Protein AF-A0A963WPD0-F1 (afdb_monomer_lite)

Structure (mmCIF, N/CA/C/O backbone):
data_AF-A0A963WPD0-F1
#
_entry.id   AF-A0A963WPD0-F1
#
loop_
_atom_site.group_PDB
_atom_site.id
_atom_site.type_symbol
_atom_site.label_atom_id
_atom_site.label_alt_id
_atom_site.label_comp_id
_atom_site.label_asym_id
_atom_site.label_entity_id
_atom_site.label_seq_id
_atom_site.pdbx_PDB_ins_code
_atom_site.Cartn_x
_atom_site.Cartn_y
_atom_site.Cartn_z
_atom_site.occupancy
_atom_site.B_iso_or_equiv
_atom_site.auth_seq_id
_atom_site.auth_comp_id
_atom_site.auth_asym_id
_atom_site.auth_atom_id
_atom_site.pdbx_PDB_model_num
ATOM 1 N N . MET A 1 1 ? -19.825 -16.070 38.377 1.00 78.44 1 MET A N 1
ATOM 2 C CA . MET A 1 1 ? -18.698 -15.106 38.385 1.00 78.44 1 MET A CA 1
ATOM 3 C C . MET A 1 1 ? -18.939 -13.947 37.410 1.00 78.44 1 MET A C 1
ATOM 5 O O . MET A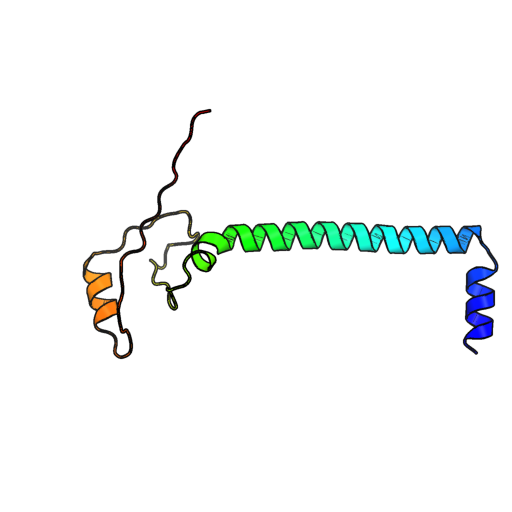 1 1 ? -19.079 -12.832 37.889 1.00 78.44 1 MET A O 1
ATOM 9 N N . ILE A 1 2 ? -19.115 -14.182 36.096 1.00 90.69 2 ILE A N 1
ATOM 10 C CA . ILE A 1 2 ? -19.339 -13.111 35.088 1.00 90.69 2 ILE A CA 1
ATOM 11 C C . ILE A 1 2 ? -20.548 -12.201 35.398 1.00 90.69 2 ILE A C 1
ATOM 13 O O . ILE A 1 2 ? -20.485 -10.990 35.228 1.00 90.69 2 ILE A O 1
ATOM 17 N N . TRP A 1 3 ? -21.635 -12.779 35.920 1.00 91.94 3 TRP A N 1
ATOM 18 C CA . TRP A 1 3 ? -22.871 -12.052 36.231 1.00 91.94 3 TRP A CA 1
ATOM 19 C C . TRP A 1 3 ? -22.679 -10.975 37.307 1.00 91.94 3 TRP A C 1
ATOM 21 O O . TRP A 1 3 ? -23.224 -9.880 37.202 1.00 91.94 3 TRP A O 1
ATOM 31 N N . ILE A 1 4 ? -21.852 -11.266 38.318 1.00 92.56 4 ILE A N 1
ATOM 32 C CA . ILE A 1 4 ? -21.532 -10.315 39.390 1.00 92.56 4 ILE A CA 1
ATOM 33 C C . ILE A 1 4 ? -20.701 -9.160 38.818 1.00 92.56 4 ILE A C 1
ATOM 35 O O . ILE A 1 4 ? -20.985 -8.004 39.116 1.00 92.56 4 ILE A O 1
ATOM 39 N N . ALA A 1 5 ? -19.736 -9.462 37.941 1.00 89.94 5 ALA A N 1
ATOM 40 C CA . ALA A 1 5 ? -18.908 -8.455 37.280 1.00 89.94 5 ALA A CA 1
ATOM 41 C C . ALA A 1 5 ? -19.733 -7.515 36.387 1.00 89.94 5 ALA A C 1
ATOM 43 O O . ALA A 1 5 ? -19.563 -6.302 36.466 1.00 89.94 5 ALA A O 1
ATOM 44 N N . ILE A 1 6 ? -20.679 -8.047 35.602 1.00 90.44 6 ILE A N 1
ATOM 45 C CA . ILE A 1 6 ? -21.586 -7.226 34.783 1.00 90.44 6 ILE A CA 1
ATOM 46 C C . ILE A 1 6 ? -22.425 -6.310 35.679 1.00 90.44 6 ILE A C 1
ATOM 48 O O . ILE A 1 6 ? -22.521 -5.117 35.413 1.00 90.44 6 ILE A O 1
ATOM 52 N N . ARG A 1 7 ? -22.972 -6.835 36.784 1.00 90.56 7 ARG A N 1
ATOM 53 C CA . ARG A 1 7 ? -23.786 -6.047 37.721 1.00 90.56 7 ARG A CA 1
ATOM 54 C C . ARG A 1 7 ? -22.982 -4.948 38.428 1.00 90.56 7 ARG A C 1
ATOM 56 O O . ARG A 1 7 ? -23.531 -3.880 38.681 1.00 90.56 7 ARG A O 1
ATOM 63 N N . MET A 1 8 ? -21.701 -5.190 38.719 1.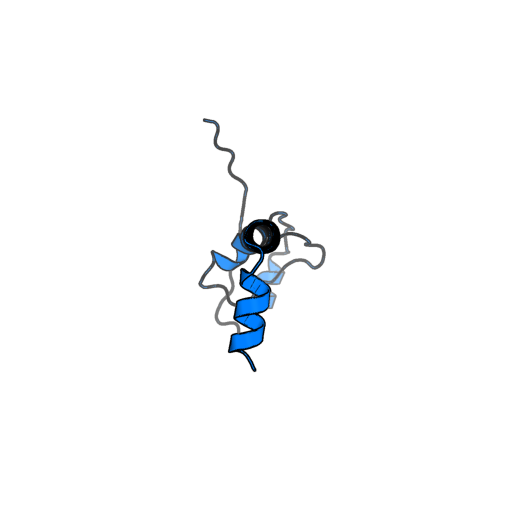00 90.44 8 MET A N 1
ATOM 64 C CA . MET A 1 8 ? -20.779 -4.168 39.231 1.00 90.44 8 MET A CA 1
ATOM 65 C C . MET A 1 8 ? -20.456 -3.111 38.169 1.00 90.44 8 MET A C 1
ATOM 67 O O . MET A 1 8 ? -20.486 -1.921 38.469 1.00 90.44 8 MET A O 1
ATOM 71 N N . LEU A 1 9 ? -20.201 -3.532 36.928 1.00 89.25 9 LEU A N 1
ATOM 72 C CA . LEU A 1 9 ? -19.860 -2.647 35.814 1.00 89.25 9 LEU A CA 1
ATOM 73 C C . LEU A 1 9 ? -21.019 -1.712 35.433 1.00 89.25 9 LEU A C 1
ATOM 75 O O . LEU A 1 9 ? -20.796 -0.529 35.197 1.00 89.25 9 LEU A O 1
ATOM 79 N N . THR A 1 10 ? -22.257 -2.217 35.401 1.00 91.06 10 THR A N 1
ATOM 80 C CA . THR A 1 10 ? -23.452 -1.435 35.030 1.00 91.06 10 THR A CA 1
ATOM 81 C C . THR A 1 10 ? -24.152 -0.771 36.220 1.00 91.06 10 THR A C 1
ATOM 83 O O . THR A 1 10 ? -25.206 -0.158 36.043 1.00 91.06 10 THR A O 1
ATOM 86 N N . GLY A 1 11 ? -23.629 -0.930 37.441 1.00 89.31 11 GLY A N 1
ATOM 87 C CA . GLY A 1 11 ? -24.253 -0.415 38.664 1.00 89.31 11 GLY A CA 1
ATOM 88 C C . GLY A 1 11 ? -24.279 1.115 38.735 1.00 89.31 11 GLY A C 1
ATOM 89 O O . GLY A 1 11 ? -25.262 1.693 39.192 1.00 89.31 11 GLY A O 1
ATOM 90 N N . ASP A 1 12 ? -23.235 1.772 38.223 1.00 92.88 12 ASP A N 1
ATOM 91 C CA . ASP A 1 12 ? -23.135 3.230 38.107 1.00 92.88 12 ASP A CA 1
ATOM 92 C C . ASP A 1 12 ? -23.250 3.633 36.631 1.00 92.88 12 ASP A C 1
ATOM 94 O O . ASP A 1 12 ? -22.303 3.509 35.851 1.00 92.88 12 ASP A O 1
ATOM 98 N N . ARG A 1 13 ? -24.441 4.101 36.238 1.00 87.69 13 ARG A N 1
ATOM 99 C CA . ARG A 1 13 ? -24.760 4.425 34.838 1.00 87.69 13 ARG A CA 1
ATOM 100 C C . ARG A 1 13 ? -23.879 5.543 34.285 1.00 87.69 13 ARG A C 1
ATOM 102 O O . ARG A 1 13 ? -23.486 5.477 33.125 1.00 87.69 13 ARG A O 1
ATOM 109 N N . THR A 1 14 ? -23.547 6.542 35.100 1.00 93.38 14 THR A N 1
ATOM 110 C CA . THR A 1 14 ? -22.721 7.677 34.671 1.00 93.38 14 THR A CA 1
ATOM 111 C C . THR A 1 14 ? -21.302 7.214 34.366 1.00 93.38 14 THR A C 1
ATOM 113 O O . THR A 1 14 ? -20.774 7.514 33.295 1.00 93.38 14 THR A O 1
ATOM 116 N N . LYS A 1 15 ? -20.700 6.417 35.260 1.00 92.94 15 LYS A N 1
ATOM 117 C CA . LYS A 1 15 ? -19.362 5.851 35.027 1.00 92.94 15 LYS A CA 1
ATOM 118 C C . LYS A 1 15 ? -19.344 4.875 33.858 1.00 92.94 15 LYS A C 1
ATOM 120 O O . LYS A 1 15 ? -18.413 4.914 33.060 1.00 92.94 15 LYS A O 1
ATOM 125 N N . PHE A 1 16 ? -20.372 4.035 33.735 1.00 94.56 16 PHE A N 1
ATOM 126 C CA . PHE A 1 16 ? -20.480 3.073 32.643 1.00 94.56 16 PHE A CA 1
ATOM 127 C C . PHE A 1 16 ? -20.507 3.761 31.274 1.00 94.56 16 PHE A C 1
ATOM 129 O O . PHE A 1 16 ? -19.690 3.437 30.414 1.00 94.56 16 PHE A O 1
ATOM 136 N N . TYR A 1 17 ? -21.393 4.744 31.079 1.00 95.56 17 TYR A N 1
ATOM 137 C CA . TYR A 1 17 ? -21.474 5.466 29.807 1.00 95.56 17 TYR A CA 1
ATOM 138 C C . TYR A 1 17 ? -20.237 6.327 29.542 1.00 95.56 17 TYR A C 1
ATOM 140 O O . TYR A 1 17 ? -19.786 6.381 28.401 1.00 95.56 17 TYR A O 1
ATOM 148 N N . GLY A 1 18 ? -19.648 6.939 30.576 1.00 95.88 18 GLY A N 1
ATOM 149 C C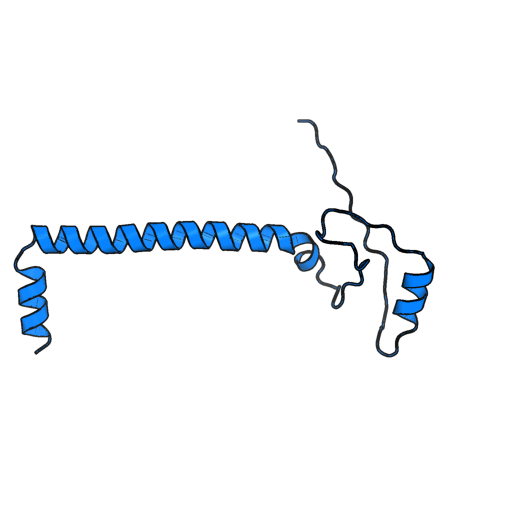A . GLY A 1 18 ? -18.388 7.674 30.443 1.00 95.88 18 GLY A CA 1
ATOM 150 C C . GLY A 1 18 ? -17.236 6.783 29.969 1.00 95.88 18 GLY A C 1
ATOM 151 O O . GLY A 1 18 ? -16.520 7.147 29.039 1.00 95.88 18 GLY A O 1
ATOM 152 N N . LEU A 1 19 ? -17.097 5.586 30.552 1.00 95.94 19 LEU A N 1
ATOM 153 C CA . LEU A 1 19 ? -16.086 4.607 30.150 1.00 95.94 19 LEU A CA 1
ATOM 154 C C . LEU A 1 19 ? -16.334 4.094 28.729 1.00 95.94 19 LEU A C 1
ATOM 156 O O . LEU A 1 19 ? -15.412 4.069 27.918 1.00 95.94 19 LEU A O 1
ATOM 160 N N . LEU A 1 20 ? -17.573 3.703 28.422 1.00 95.81 20 LEU A N 1
ATOM 161 C CA . LEU A 1 20 ? -17.937 3.186 27.107 1.00 95.81 20 LEU A CA 1
ATOM 162 C C . LEU A 1 20 ? -17.670 4.224 26.014 1.00 95.81 20 LEU A C 1
ATOM 164 O O . LEU A 1 20 ? -17.054 3.897 25.003 1.00 95.81 20 LEU A O 1
ATOM 168 N N . PHE A 1 21 ? -18.089 5.472 26.234 1.00 97.62 21 PHE A N 1
ATOM 169 C CA . PHE A 1 21 ? -17.854 6.561 25.294 1.00 97.62 21 PHE A CA 1
ATOM 170 C C . PHE A 1 21 ? -16.363 6.871 25.153 1.00 97.62 21 PHE A C 1
ATOM 172 O O . PHE A 1 21 ? -15.885 7.011 24.034 1.00 97.62 21 PHE A O 1
ATOM 179 N N . GLY A 1 22 ? -15.617 6.918 26.261 1.00 97.75 22 GLY A N 1
ATOM 180 C CA . GLY A 1 22 ? -14.173 7.152 26.238 1.00 97.75 22 GLY A CA 1
ATOM 181 C C . GLY A 1 22 ? -13.430 6.098 25.421 1.00 97.75 22 GLY A C 1
ATOM 182 O O . GLY A 1 22 ? -12.681 6.446 24.513 1.00 97.75 22 GLY A O 1
ATOM 183 N N . ILE A 1 23 ? -13.696 4.813 25.679 1.00 97.75 23 ILE A N 1
ATOM 184 C CA . ILE A 1 23 ? -13.079 3.708 24.935 1.00 97.75 23 ILE A CA 1
ATOM 185 C C . ILE A 1 23 ? -13.495 3.759 23.462 1.00 97.75 23 ILE A C 1
ATOM 187 O O . ILE A 1 23 ? -12.629 3.735 22.592 1.00 97.75 23 ILE A O 1
ATOM 191 N N . ALA A 1 24 ? -14.793 3.884 23.168 1.00 98.31 24 ALA A N 1
ATOM 192 C CA . ALA A 1 24 ? -15.285 3.930 21.792 1.00 98.31 24 ALA A CA 1
ATOM 193 C C . ALA A 1 24 ? -14.688 5.107 21.006 1.00 98.31 24 ALA A C 1
ATOM 195 O O . ALA A 1 24 ? -14.266 4.936 19.863 1.00 98.31 24 ALA A O 1
ATOM 196 N N . PHE A 1 25 ? -14.601 6.285 21.626 1.00 98.19 25 PHE A N 1
ATOM 197 C CA . PHE A 1 25 ? -14.021 7.473 21.012 1.00 98.19 25 PHE A CA 1
ATOM 198 C C . PHE A 1 25 ? -12.515 7.316 20.782 1.00 98.19 25 PHE A C 1
ATOM 200 O O . PHE A 1 25 ? -12.039 7.592 19.683 1.00 98.19 25 PHE A O 1
ATOM 207 N N . SER A 1 26 ? -11.762 6.797 21.758 1.00 98.38 26 SER A N 1
ATOM 208 C CA . SER A 1 26 ? -10.339 6.489 21.573 1.00 98.38 26 SER A CA 1
ATOM 209 C C . SER A 1 26 ? -10.115 5.476 20.449 1.00 98.38 26 SER A C 1
ATOM 211 O O . SER A 1 26 ? -9.265 5.701 19.589 1.00 98.38 26 SER A O 1
ATOM 213 N N . THR A 1 27 ? -10.894 4.392 20.401 1.00 98.31 27 THR A N 1
ATOM 214 C CA . THR A 1 27 ? -10.808 3.394 19.326 1.00 98.31 27 THR A CA 1
ATOM 215 C C . THR A 1 27 ? -11.150 3.998 17.965 1.00 98.31 27 THR A C 1
ATOM 217 O O . THR A 1 27 ? -10.460 3.711 16.985 1.00 98.31 27 THR A O 1
ATOM 220 N N . LEU A 1 28 ? -12.160 4.870 17.890 1.00 98.06 28 LEU A N 1
ATOM 221 C CA . LEU A 1 28 ? -12.518 5.590 16.669 1.00 98.06 28 LEU A CA 1
ATOM 222 C C . LEU A 1 28 ? -11.363 6.472 16.185 1.00 98.06 28 LEU A C 1
ATOM 224 O O . LEU A 1 28 ? -10.997 6.380 15.015 1.00 98.06 28 LEU A O 1
ATOM 228 N N . LEU A 1 29 ? -10.753 7.270 17.065 1.00 98.31 29 LEU A N 1
ATOM 229 C CA . LEU A 1 29 ? -9.626 8.136 16.701 1.00 98.31 29 LEU A CA 1
ATOM 230 C C . LEU A 1 29 ? -8.413 7.330 16.218 1.00 98.31 29 LEU A C 1
ATOM 232 O O . LEU A 1 29 ? -7.810 7.674 15.202 1.00 98.31 29 LEU A O 1
ATOM 236 N N . ILE A 1 30 ? -8.086 6.225 16.898 1.00 98.31 30 ILE A N 1
ATOM 237 C CA . ILE A 1 30 ? -7.004 5.319 16.481 1.00 98.31 30 ILE A CA 1
ATOM 238 C C . ILE A 1 30 ? -7.303 4.738 15.093 1.00 98.31 30 ILE A C 1
ATOM 240 O O . ILE A 1 30 ? -6.440 4.743 14.216 1.00 98.31 30 ILE A O 1
ATOM 244 N N . THR A 1 31 ? -8.537 4.283 14.867 1.00 98.31 31 THR A N 1
ATOM 245 C CA . THR A 1 31 ? -8.957 3.696 13.585 1.00 98.31 31 THR A CA 1
ATOM 246 C C . THR A 1 31 ? -8.913 4.723 12.456 1.00 98.31 31 THR A C 1
ATOM 248 O O . THR A 1 31 ? -8.431 4.415 11.365 1.00 98.31 31 THR A O 1
ATOM 251 N N . GLN A 1 32 ? -9.361 5.957 12.708 1.00 98.19 32 GLN A N 1
ATOM 252 C CA . GLN A 1 32 ? -9.277 7.048 11.736 1.00 98.19 32 GLN A CA 1
ATOM 253 C C . GLN A 1 32 ? -7.825 7.336 11.348 1.00 98.19 32 GLN A C 1
ATOM 255 O O . GLN A 1 32 ? -7.508 7.370 10.159 1.00 98.19 32 GLN A O 1
ATOM 260 N N . GLN A 1 33 ? -6.931 7.477 12.330 1.00 98.12 33 GLN A N 1
ATOM 261 C CA . GLN A 1 33 ? -5.520 7.764 12.069 1.00 98.12 33 GLN A CA 1
ATOM 262 C C . GLN A 1 33 ? -4.836 6.634 11.286 1.00 98.12 33 GLN A C 1
ATOM 264 O O . GLN A 1 33 ? -4.072 6.901 10.356 1.00 98.12 33 GLN A O 1
ATOM 269 N N . LEU A 1 34 ? -5.137 5.375 11.618 1.00 98.31 34 LEU A N 1
ATOM 270 C CA . LEU A 1 3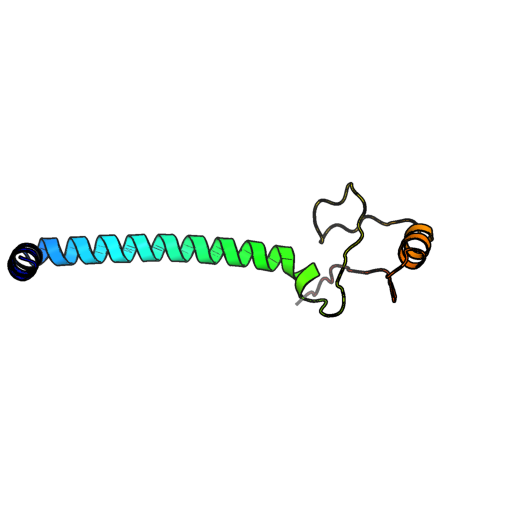4 ? -4.633 4.215 10.881 1.00 98.31 34 LEU A CA 1
ATOM 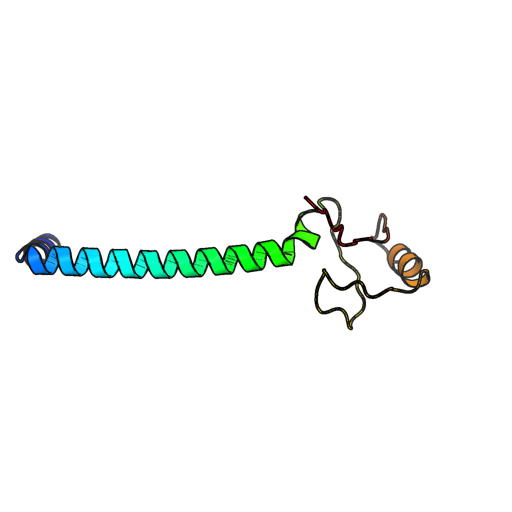271 C C . LEU A 1 34 ? -5.163 4.173 9.447 1.00 98.31 34 LEU A C 1
ATOM 273 O O . LEU A 1 34 ? -4.397 3.918 8.525 1.00 98.31 34 LEU A O 1
ATOM 277 N N . THR A 1 35 ? -6.446 4.470 9.243 1.00 98.31 35 THR A N 1
ATOM 278 C CA . THR A 1 35 ? -7.054 4.483 7.904 1.00 98.31 35 THR A CA 1
ATOM 279 C C . THR A 1 35 ? -6.388 5.525 7.006 1.00 98.31 35 THR A C 1
ATOM 281 O O . THR A 1 35 ? -6.052 5.227 5.863 1.00 98.31 35 THR A O 1
ATOM 284 N N . ILE A 1 36 ? -6.138 6.732 7.528 1.00 97.62 36 ILE A N 1
ATOM 285 C CA . ILE A 1 36 ? -5.421 7.788 6.795 1.00 97.62 36 ILE A CA 1
ATOM 286 C C . ILE A 1 36 ? -4.010 7.323 6.428 1.00 97.62 36 ILE A C 1
ATOM 288 O O . ILE A 1 36 ? -3.575 7.507 5.292 1.00 97.62 36 ILE A O 1
ATOM 292 N N . PHE A 1 37 ? -3.304 6.702 7.374 1.00 97.56 37 PHE A N 1
ATOM 293 C CA . PHE A 1 37 ? -1.960 6.185 7.145 1.00 97.56 37 PHE A CA 1
ATOM 294 C C . PHE A 1 37 ? -1.933 5.120 6.040 1.00 97.56 37 PHE A C 1
ATOM 296 O O . PHE A 1 37 ? -1.161 5.250 5.092 1.00 97.56 37 PHE A O 1
ATOM 303 N N . VAL A 1 38 ? -2.806 4.112 6.121 1.00 96.88 38 VAL A N 1
ATOM 304 C CA . VAL A 1 38 ? -2.900 3.050 5.108 1.00 96.88 38 VAL A CA 1
ATOM 305 C C . VAL A 1 38 ? -3.225 3.642 3.740 1.00 96.88 38 VAL A C 1
ATOM 307 O O . VAL A 1 38 ? -2.542 3.336 2.768 1.00 96.88 38 VAL A O 1
ATOM 310 N N . ASN A 1 39 ? -4.189 4.562 3.664 1.00 96.19 39 ASN A N 1
ATOM 311 C CA . ASN A 1 39 ? -4.559 5.176 2.393 1.00 96.19 39 ASN A CA 1
ATOM 312 C C . ASN A 1 39 ? -3.417 6.004 1.780 1.00 96.19 39 ASN A C 1
ATOM 314 O O . ASN A 1 39 ? -3.268 6.037 0.560 1.00 96.19 39 ASN A O 1
ATOM 318 N N . LEU A 1 40 ? -2.588 6.658 2.600 1.00 94.50 40 LEU A N 1
ATOM 319 C CA . LEU A 1 40 ? -1.409 7.377 2.116 1.00 94.50 40 LEU A CA 1
ATOM 320 C C . LEU A 1 40 ? -0.364 6.416 1.526 1.00 94.50 40 LEU A C 1
ATOM 322 O O . LEU A 1 40 ? 0.192 6.700 0.464 1.00 94.50 40 LEU A O 1
ATOM 326 N N . VAL A 1 41 ? -0.134 5.272 2.177 1.00 93.12 41 VAL A N 1
ATOM 327 C CA . VAL A 1 41 ? 0.768 4.222 1.677 1.00 93.12 41 VAL A CA 1
ATOM 328 C C . VAL A 1 41 ? 0.242 3.630 0.367 1.00 93.12 41 VAL A C 1
ATOM 330 O O . VAL A 1 41 ? 0.988 3.552 -0.608 1.00 93.12 41 VAL A O 1
ATOM 333 N N . GLU A 1 42 ? -1.046 3.283 0.304 1.00 92.88 42 GLU A N 1
ATOM 334 C CA . GLU A 1 42 ? -1.689 2.759 -0.910 1.00 92.88 42 GLU A CA 1
ATOM 335 C C . GLU A 1 42 ? -1.595 3.743 -2.081 1.00 92.88 42 GLU A C 1
ATOM 337 O O . GLU A 1 42 ? -1.246 3.356 -3.196 1.00 92.88 42 GLU A O 1
ATOM 342 N N . ARG A 1 43 ? -1.832 5.039 -1.834 1.00 90.00 43 ARG A N 1
ATOM 343 C CA . ARG A 1 43 ? -1.665 6.085 -2.855 1.00 90.00 43 ARG A CA 1
ATOM 344 C C . ARG A 1 43 ? -0.230 6.156 -3.369 1.00 90.00 43 ARG A C 1
ATOM 346 O O . ARG A 1 43 ? -0.040 6.259 -4.580 1.00 90.00 43 ARG A O 1
ATOM 353 N N . GLY A 1 44 ? 0.763 6.068 -2.483 1.00 88.44 44 GLY A N 1
ATOM 354 C CA . GLY A 1 44 ? 2.180 6.060 -2.866 1.00 88.44 44 GLY A CA 1
ATOM 355 C C . GLY A 1 44 ? 2.567 4.848 -3.721 1.00 88.44 44 GLY A C 1
ATOM 356 O O . GLY A 1 44 ? 3.362 4.971 -4.650 1.00 88.44 44 GLY A O 1
ATOM 357 N N . ALA A 1 45 ? 1.955 3.693 -3.460 1.00 89.00 45 ALA A N 1
ATOM 358 C CA . ALA A 1 45 ? 2.188 2.458 -4.205 1.00 89.00 45 ALA A CA 1
ATOM 359 C C . ALA A 1 45 ? 1.314 2.310 -5.469 1.00 89.00 45 ALA A C 1
ATOM 361 O O . ALA A 1 45 ? 1.488 1.362 -6.233 1.00 89.00 45 ALA A O 1
ATOM 362 N N . SER A 1 46 ? 0.389 3.241 -5.726 1.00 88.81 46 SER A N 1
ATOM 363 C CA . SER A 1 46 ? -0.568 3.157 -6.842 1.00 88.81 46 SER A CA 1
ATOM 364 C C . SER A 1 46 ? 0.083 3.024 -8.223 1.00 88.81 46 SER A C 1
ATOM 366 O O . SER A 1 46 ? -0.485 2.402 -9.113 1.00 88.81 46 SER A O 1
ATOM 368 N N . SER A 1 47 ? 1.283 3.574 -8.411 1.00 85.50 47 SER A N 1
ATOM 369 C CA . SER A 1 47 ? 2.056 3.447 -9.655 1.00 85.50 47 SER A CA 1
ATOM 370 C C . SER A 1 47 ? 2.373 1.994 -10.014 1.00 85.50 47 SER A C 1
ATOM 372 O O . SER A 1 47 ? 2.329 1.635 -11.187 1.00 85.50 47 SER A O 1
ATOM 374 N N . VAL A 1 48 ? 2.640 1.178 -8.995 1.00 88.00 48 VAL A N 1
ATOM 375 C CA . VAL A 1 48 ? 2.936 -0.250 -9.106 1.00 88.00 48 VAL A CA 1
ATOM 376 C C . VAL A 1 48 ? 1.640 -1.048 -9.214 1.00 88.00 48 VAL A C 1
ATOM 378 O O . VAL A 1 48 ? 1.496 -1.849 -10.128 1.00 88.00 48 VAL A O 1
ATOM 381 N N . TYR A 1 49 ? 0.665 -0.786 -8.336 1.00 88.00 49 TYR A N 1
ATOM 382 C CA . TYR A 1 49 ? -0.591 -1.549 -8.297 1.00 88.00 49 TYR A CA 1
ATOM 383 C C . TYR A 1 49 ? -1.486 -1.367 -9.527 1.00 88.00 49 TYR A C 1
ATOM 385 O O . TYR A 1 49 ? -2.264 -2.260 -9.847 1.00 88.00 49 TYR A O 1
ATOM 393 N N . ASN A 1 50 ? -1.408 -0.223 -10.210 1.00 88.81 50 ASN A N 1
ATOM 394 C CA . ASN A 1 50 ? -2.255 0.052 -11.373 1.00 88.81 50 ASN A CA 1
ATOM 395 C C . ASN A 1 50 ? -1.769 -0.624 -12.666 1.00 88.81 50 ASN A C 1
ATOM 397 O O . ASN A 1 50 ? -2.461 -0.530 -13.677 1.00 88.81 50 ASN A O 1
ATOM 401 N N . VAL A 1 51 ? -0.601 -1.274 -12.663 1.00 90.44 51 VAL A N 1
ATOM 402 C CA . VAL A 1 51 ? -0.108 -2.059 -13.803 1.00 90.44 51 VAL A CA 1
ATOM 403 C C . VAL A 1 51 ? -0.263 -3.535 -13.461 1.00 90.44 51 VAL A C 1
ATOM 405 O O . VAL A 1 51 ? 0.526 -4.083 -12.697 1.00 90.44 51 VAL A O 1
ATOM 408 N N . ALA A 1 52 ? -1.307 -4.167 -13.995 1.00 88.38 52 ALA A N 1
ATOM 409 C CA . ALA A 1 52 ? -1.689 -5.527 -13.616 1.00 88.38 52 ALA A CA 1
ATOM 410 C C . ALA A 1 52 ? -0.766 -6.599 -14.215 1.00 88.38 52 ALA A C 1
ATOM 412 O O . ALA A 1 52 ? -0.621 -7.677 -13.648 1.00 88.38 52 ALA A O 1
ATOM 413 N N . GLU A 1 53 ? -0.152 -6.309 -15.359 1.00 89.50 53 GLU A N 1
ATOM 414 C CA . GLU A 1 53 ? 0.657 -7.252 -16.130 1.00 89.50 53 GLU A CA 1
ATOM 415 C C . GLU A 1 53 ? 2.125 -7.296 -15.680 1.00 89.50 53 GLU A C 1
ATOM 417 O O . GLU A 1 53 ? 2.864 -8.194 -16.075 1.00 89.50 53 GLU A O 1
ATOM 422 N N . ALA A 1 54 ? 2.579 -6.315 -14.891 1.00 90.69 54 ALA A N 1
ATOM 423 C CA . ALA A 1 54 ? 3.976 -6.205 -14.485 1.00 90.69 54 ALA A CA 1
ATOM 424 C C . ALA A 1 54 ? 4.249 -6.989 -13.194 1.00 90.69 54 ALA A C 1
ATOM 426 O O . ALA A 1 54 ? 3.823 -6.595 -12.110 1.00 90.69 54 ALA A O 1
ATOM 427 N N . GLU A 1 55 ? 5.034 -8.059 -13.300 1.00 91.69 55 GLU A N 1
ATOM 428 C CA . GLU A 1 55 ? 5.442 -8.873 -12.146 1.00 91.69 55 GLU A CA 1
ATOM 429 C C . GLU A 1 55 ? 6.705 -8.342 -11.452 1.00 91.69 55 GLU A C 1
ATOM 431 O O . GLU A 1 55 ? 6.866 -8.472 -10.238 1.00 91.69 55 GLU A O 1
ATOM 436 N N . VAL A 1 56 ? 7.614 -7.729 -12.217 1.00 92.31 56 VAL A N 1
ATOM 437 C CA . VAL A 1 56 ? 8.918 -7.264 -11.731 1.00 92.31 56 VAL A CA 1
ATOM 438 C C . VAL A 1 56 ? 9.192 -5.845 -12.214 1.00 92.31 56 VAL A C 1
ATOM 440 O O . VAL A 1 56 ? 9.041 -5.528 -13.393 1.00 92.31 56 VAL A O 1
ATOM 443 N N . TRP A 1 57 ? 9.666 -5.003 -11.295 1.00 91.69 57 TRP A N 1
ATOM 444 C CA . TRP A 1 57 ? 10.057 -3.623 -11.567 1.00 91.69 57 TRP A CA 1
ATOM 445 C C . TRP A 1 57 ? 11.571 -3.472 -11.515 1.00 91.69 57 TRP A C 1
ATOM 447 O O . TRP A 1 57 ? 12.207 -3.794 -10.512 1.00 91.69 57 TRP A O 1
ATOM 457 N N . VAL A 1 58 ? 12.147 -2.938 -12.590 1.00 92.00 58 VAL A N 1
ATOM 458 C CA . VAL A 1 58 ? 13.572 -2.606 -12.672 1.00 92.00 58 VAL A CA 1
ATOM 459 C C . VAL A 1 58 ? 13.708 -1.090 -12.671 1.00 92.00 58 VAL A C 1
ATOM 461 O O . VAL A 1 58 ? 13.068 -0.405 -13.466 1.00 92.00 58 VAL A O 1
ATOM 464 N N . MET A 1 59 ? 14.528 -0.562 -11.766 1.00 91.25 59 MET A N 1
ATOM 465 C CA . MET A 1 59 ? 14.734 0.874 -11.587 1.00 91.25 59 MET A CA 1
ATOM 466 C C . MET A 1 59 ? 16.194 1.194 -11.279 1.00 91.25 59 MET A C 1
ATOM 468 O O . MET A 1 59 ? 16.950 0.333 -10.828 1.00 91.25 59 MET A O 1
ATOM 472 N N . ASP A 1 60 ? 16.576 2.448 -11.513 1.00 91.00 60 ASP A N 1
ATOM 473 C CA . ASP A 1 60 ? 17.884 2.959 -11.115 1.00 91.00 60 ASP A CA 1
ATOM 474 C C . ASP A 1 60 ? 18.029 2.922 -9.577 1.00 91.00 60 ASP A C 1
ATOM 476 O O . ASP A 1 60 ? 17.085 3.305 -8.879 1.00 91.00 60 ASP A O 1
ATOM 480 N N . PRO A 1 61 ? 19.180 2.499 -9.020 1.00 89.81 61 PRO A N 1
ATOM 481 C CA . PRO A 1 61 ? 19.388 2.407 -7.571 1.00 89.81 61 PRO A CA 1
ATOM 482 C C . PRO A 1 61 ? 19.289 3.751 -6.831 1.00 89.81 61 PRO A C 1
ATOM 484 O O . PRO A 1 61 ? 19.119 3.768 -5.613 1.00 89.81 61 PRO A O 1
ATOM 487 N N . VAL A 1 62 ? 19.409 4.881 -7.532 1.00 90.31 62 VAL A N 1
ATOM 488 C CA . VAL A 1 62 ? 19.230 6.222 -6.958 1.00 90.31 62 VAL A CA 1
ATOM 489 C C . VAL A 1 62 ? 17.746 6.596 -6.855 1.00 90.31 62 VAL A C 1
ATOM 491 O O . VAL A 1 62 ? 17.398 7.513 -6.107 1.00 90.31 62 VAL A O 1
ATOM 494 N N . SER A 1 63 ? 16.858 5.881 -7.552 1.00 87.19 63 SER A N 1
ATOM 495 C CA . SER A 1 63 ? 15.418 6.114 -7.489 1.00 87.19 63 SER A CA 1
ATOM 496 C C . SER A 1 63 ? 14.883 5.877 -6.077 1.00 87.19 63 SER A C 1
ATOM 498 O O . SER A 1 63 ? 15.044 4.805 -5.498 1.00 87.19 63 SER A O 1
ATOM 500 N N . ARG A 1 64 ? 14.234 6.899 -5.509 1.00 85.69 64 ARG A N 1
ATOM 501 C CA . ARG A 1 64 ? 13.632 6.842 -4.161 1.00 85.69 64 ARG A CA 1
ATOM 502 C C . ARG A 1 64 ? 12.109 6.843 -4.171 1.00 85.69 64 ARG A C 1
ATOM 504 O O . ARG A 1 64 ? 11.498 6.464 -3.177 1.00 85.69 64 ARG A O 1
ATOM 511 N N . THR A 1 65 ? 11.508 7.279 -5.274 1.00 82.31 65 THR A N 1
ATOM 512 C CA . THR A 1 65 ? 10.062 7.463 -5.407 1.00 82.31 65 THR A CA 1
ATOM 513 C C . THR A 1 65 ? 9.655 7.166 -6.842 1.00 82.31 65 THR A C 1
ATOM 515 O O . THR A 1 65 ? 10.318 7.613 -7.773 1.00 82.31 65 THR A O 1
ATOM 518 N N . ALA A 1 66 ? 8.524 6.484 -7.026 1.00 78.56 66 ALA A N 1
ATOM 519 C CA . ALA A 1 66 ? 7.985 6.138 -8.345 1.00 78.56 66 ALA A CA 1
ATOM 520 C C . ALA A 1 66 ? 7.498 7.343 -9.180 1.00 78.56 66 ALA A C 1
ATOM 522 O O . ALA A 1 66 ? 7.200 7.203 -10.364 1.00 78.56 66 ALA A O 1
ATOM 523 N N . ASP A 1 67 ? 7.394 8.524 -8.570 1.00 79.44 67 ASP A N 1
ATOM 524 C CA . ASP A 1 67 ? 7.008 9.772 -9.238 1.00 79.44 67 ASP A CA 1
ATOM 525 C C . ASP A 1 67 ? 8.203 10.511 -9.858 1.00 79.44 67 ASP A C 1
ATOM 527 O O . ASP A 1 67 ? 8.014 11.387 -10.702 1.00 79.44 67 ASP A O 1
ATOM 531 N N . VAL A 1 68 ? 9.436 10.172 -9.459 1.00 82.06 68 VAL A N 1
ATOM 532 C CA . VAL A 1 68 ? 10.652 10.776 -10.011 1.00 82.06 68 VAL A CA 1
ATOM 533 C C . VAL A 1 68 ? 11.251 9.820 -11.032 1.00 82.06 68 VAL A C 1
ATOM 535 O O . VAL A 1 68 ? 11.765 8.758 -10.691 1.00 82.06 68 VAL A O 1
ATOM 538 N N . SER A 1 69 ? 11.196 10.211 -12.303 1.00 78.56 69 SER A N 1
ATOM 539 C CA . SER A 1 69 ? 11.727 9.399 -13.395 1.00 78.56 69 SER A CA 1
ATOM 540 C C . SER A 1 69 ? 13.232 9.611 -13.552 1.00 78.56 69 SER A C 1
ATOM 542 O O . SER A 1 69 ? 13.673 10.620 -14.104 1.00 78.56 69 SER A O 1
ATOM 544 N N . TYR A 1 70 ? 14.019 8.625 -13.125 1.00 85.19 70 TYR A N 1
ATOM 545 C CA . TYR A 1 70 ? 15.430 8.516 -13.489 1.00 85.19 70 TYR A CA 1
ATOM 546 C C . TYR A 1 70 ? 15.554 7.723 -14.787 1.00 85.19 70 TYR A C 1
ATOM 548 O O . TYR A 1 70 ? 15.113 6.579 -14.880 1.00 85.19 70 TYR A O 1
ATOM 556 N N . SER A 1 71 ? 16.123 8.355 -15.812 1.00 84.50 71 SER A N 1
ATOM 557 C CA . SER A 1 71 ? 16.285 7.717 -17.118 1.00 84.50 71 SER A CA 1
ATOM 558 C C . SER A 1 71 ? 17.347 6.625 -17.040 1.00 84.50 71 SER A C 1
ATOM 560 O O . SER A 1 71 ? 18.477 6.896 -16.640 1.00 84.50 71 SER A O 1
ATOM 562 N N . MET A 1 72 ? 16.996 5.412 -17.461 1.00 89.25 72 MET A N 1
ATOM 563 C CA . MET A 1 72 ? 17.945 4.310 -17.611 1.00 89.25 72 MET A CA 1
ATOM 564 C C . MET A 1 72 ? 18.457 4.227 -19.059 1.00 89.25 72 MET A C 1
ATOM 566 O O . MET A 1 72 ? 17.726 4.585 -19.987 1.00 89.25 72 MET A O 1
ATOM 570 N N . PRO A 1 73 ? 19.689 3.736 -19.287 1.00 90.06 73 PRO A N 1
ATOM 571 C CA . PRO A 1 73 ? 20.193 3.473 -20.632 1.00 90.06 73 PRO A CA 1
ATOM 572 C C . PRO A 1 73 ? 19.311 2.464 -21.376 1.00 90.06 73 PRO A C 1
ATOM 574 O O . PRO A 1 73 ? 18.841 1.496 -20.781 1.00 90.06 73 PRO A O 1
ATOM 577 N N . SER A 1 74 ? 19.151 2.623 -22.692 1.00 87.19 74 SER A N 1
ATOM 578 C CA . SER A 1 74 ? 18.378 1.681 -23.520 1.00 87.19 74 SER A CA 1
ATOM 579 C C . SER A 1 74 ? 18.919 0.248 -23.458 1.00 87.19 74 SER A C 1
ATOM 581 O O . SER A 1 74 ? 18.142 -0.702 -23.463 1.00 87.19 74 SER A O 1
ATOM 583 N N . THR A 1 75 ? 20.234 0.086 -23.289 1.00 93.44 75 THR A N 1
ATOM 584 C CA . THR A 1 75 ? 20.896 -1.217 -23.117 1.00 93.44 75 THR A CA 1
ATOM 585 C C . THR A 1 75 ? 20.450 -1.968 -21.859 1.00 93.44 75 THR A C 1
ATOM 587 O O . THR A 1 75 ? 20.575 -3.191 -21.800 1.00 93.44 75 THR A O 1
ATOM 590 N N . ALA A 1 76 ? 19.911 -1.273 -20.850 1.00 93.44 76 ALA A N 1
ATOM 591 C CA . ALA A 1 76 ? 19.371 -1.915 -19.656 1.00 93.44 76 ALA A CA 1
ATOM 592 C C . ALA A 1 76 ? 18.141 -2.772 -19.988 1.00 93.44 76 ALA A C 1
ATOM 594 O O . ALA A 1 76 ? 17.983 -3.848 -19.416 1.00 93.44 76 ALA A O 1
ATOM 595 N N . LEU A 1 77 ? 17.310 -2.343 -20.945 1.00 93.88 77 LEU A N 1
ATOM 596 C CA . LEU A 1 77 ? 16.142 -3.109 -21.381 1.00 93.88 77 LEU A CA 1
ATOM 597 C C . LEU A 1 77 ? 16.560 -4.424 -22.044 1.00 93.88 77 LEU A C 1
ATOM 599 O O . LEU A 1 77 ? 16.017 -5.477 -21.717 1.00 93.88 77 LEU A O 1
ATOM 603 N N . ASP A 1 78 ? 17.554 -4.369 -22.929 1.00 95.06 78 ASP A N 1
ATOM 604 C CA . ASP A 1 78 ? 18.077 -5.560 -23.603 1.00 95.06 78 ASP A CA 1
ATOM 605 C C . ASP A 1 78 ? 18.710 -6.530 -22.600 1.00 95.06 78 ASP A C 1
ATOM 607 O O . ASP A 1 78 ? 18.508 -7.740 -22.688 1.00 95.06 78 ASP A O 1
ATOM 611 N N . LYS A 1 79 ? 19.397 -6.002 -21.579 1.00 95.12 79 LYS A N 1
ATOM 612 C CA . LYS A 1 79 ? 19.936 -6.812 -20.483 1.00 95.12 79 LYS A CA 1
ATOM 613 C C . LYS A 1 79 ? 18.833 -7.527 -19.702 1.00 95.12 79 LYS A C 1
ATOM 615 O O . LYS A 1 79 ? 18.983 -8.710 -19.423 1.00 95.12 79 LYS A O 1
ATOM 620 N N . VAL A 1 80 ? 17.736 -6.846 -19.370 1.00 95.69 80 VAL A N 1
ATOM 621 C CA . VAL A 1 80 ? 16.599 -7.470 -18.667 1.00 95.69 80 VAL A CA 1
ATOM 622 C C . VAL A 1 80 ? 15.964 -8.562 -19.530 1.00 95.69 80 VAL A C 1
ATOM 624 O O . VAL A 1 80 ? 15.730 -9.658 -19.037 1.00 95.69 80 VAL A O 1
ATOM 627 N N . ARG A 1 81 ? 15.766 -8.307 -20.829 1.00 95.38 81 ARG A N 1
ATOM 628 C CA . ARG A 1 81 ? 15.229 -9.296 -21.783 1.00 95.38 81 ARG A CA 1
ATOM 629 C C . ARG A 1 81 ? 16.138 -10.508 -21.994 1.00 95.38 81 ARG A C 1
ATOM 631 O O . ARG A 1 81 ? 15.654 -11.553 -22.401 1.00 95.38 81 ARG A O 1
ATOM 638 N N . SER A 1 82 ? 17.441 -10.367 -21.750 1.00 96.00 82 SER A N 1
ATOM 639 C CA . SER A 1 82 ? 18.407 -11.467 -21.859 1.00 96.00 82 SER A CA 1
ATOM 640 C C . SER A 1 82 ? 18.429 -12.411 -20.651 1.00 96.00 82 SER A C 1
ATOM 642 O O . SER A 1 82 ? 19.144 -13.408 -20.687 1.00 96.00 82 SER A O 1
ATOM 644 N N . VAL A 1 83 ? 17.703 -12.096 -19.571 1.00 96.81 83 VAL A N 1
ATOM 645 C CA . VAL A 1 83 ? 17.655 -12.939 -18.369 1.00 96.81 83 VAL A CA 1
ATOM 646 C C . VAL A 1 83 ? 16.723 -14.122 -18.616 1.00 96.81 83 VAL A C 1
ATOM 648 O O . VAL A 1 83 ? 15.553 -13.937 -18.947 1.00 96.81 83 VAL A O 1
ATOM 651 N N . ASP A 1 84 ? 17.230 -15.337 -18.402 1.00 96.12 84 ASP A N 1
ATOM 652 C CA . ASP A 1 84 ? 16.431 -16.558 -18.505 1.00 96.12 84 ASP A CA 1
ATOM 653 C C . ASP A 1 84 ? 15.195 -16.484 -17.593 1.00 96.12 84 ASP A C 1
ATOM 655 O O . ASP A 1 84 ? 15.295 -16.184 -16.402 1.00 96.12 84 ASP A O 1
ATOM 659 N N . GLY A 1 85 ? 14.020 -16.769 -18.158 1.00 93.88 85 GLY A N 1
ATOM 660 C CA . GLY A 1 85 ? 12.734 -16.690 -17.458 1.00 93.88 85 GLY A CA 1
ATOM 661 C C . GLY A 1 85 ? 11.982 -15.367 -17.633 1.00 93.88 85 GLY A C 1
ATOM 662 O O . GLY A 1 85 ? 10.813 -15.299 -17.267 1.00 93.88 85 GLY A O 1
ATOM 663 N N . VAL A 1 86 ? 12.591 -14.338 -18.233 1.00 95.56 86 VAL A N 1
ATOM 664 C CA . VAL A 1 86 ? 11.873 -13.120 -18.636 1.00 95.56 86 VAL A CA 1
ATOM 665 C C . VAL A 1 86 ? 11.200 -13.359 -19.986 1.00 95.56 86 VAL A C 1
ATOM 667 O O . VAL A 1 86 ? 11.866 -13.404 -21.016 1.00 95.56 86 VAL A O 1
ATOM 670 N N . GLU A 1 87 ? 9.873 -13.499 -19.996 1.00 94.75 87 GLU A N 1
ATOM 671 C CA . GLU A 1 87 ? 9.111 -13.663 -21.244 1.00 94.75 87 GLU A CA 1
ATOM 672 C C . GLU A 1 87 ? 9.155 -12.388 -22.098 1.00 94.75 87 GLU A C 1
ATOM 674 O O . GLU A 1 87 ? 9.380 -12.431 -23.309 1.00 94.75 87 GLU A O 1
ATOM 679 N N . TRP A 1 88 ? 8.969 -11.231 -21.463 1.00 94.38 88 TRP A N 1
ATOM 680 C CA . TRP A 1 88 ? 9.022 -9.931 -22.116 1.00 94.38 88 TRP A CA 1
ATOM 681 C C . TRP A 1 88 ? 9.362 -8.824 -21.115 1.00 94.38 88 TRP A C 1
ATOM 683 O O . TRP A 1 88 ? 9.202 -8.964 -19.906 1.00 94.38 88 TRP A O 1
ATOM 693 N N . ALA A 1 89 ? 9.833 -7.693 -21.637 1.00 95.06 89 ALA A N 1
ATOM 694 C CA . ALA A 1 89 ? 10.018 -6.470 -20.863 1.00 95.06 89 ALA A CA 1
ATOM 695 C C . ALA A 1 89 ? 9.796 -5.245 -21.754 1.00 95.06 89 ALA A C 1
ATOM 697 O O . ALA A 1 89 ? 10.162 -5.255 -22.937 1.00 95.06 89 ALA A O 1
ATOM 698 N N . VAL A 1 90 ? 9.235 -4.176 -21.187 1.00 93.75 90 VAL A N 1
ATOM 699 C CA . VAL A 1 90 ? 9.018 -2.882 -21.857 1.00 93.75 90 VAL A CA 1
ATOM 700 C C . VAL A 1 90 ? 9.422 -1.729 -20.939 1.00 93.75 90 VAL A C 1
ATOM 702 O O . VAL A 1 90 ? 9.365 -1.872 -19.717 1.00 93.75 90 VAL A O 1
ATOM 705 N N . PRO A 1 91 ? 9.825 -0.574 -21.495 1.00 91.69 91 PRO A N 1
ATOM 706 C CA . PRO A 1 91 ? 10.042 0.614 -20.685 1.00 91.69 91 PRO A CA 1
ATOM 707 C C . PRO A 1 91 ? 8.709 1.124 -20.121 1.00 91.69 91 PRO A C 1
ATOM 709 O O . PRO A 1 91 ? 7.732 1.276 -20.854 1.00 91.69 91 PRO A O 1
ATOM 712 N N . TYR A 1 92 ? 8.689 1.442 -18.828 1.00 88.69 92 TYR A N 1
ATOM 713 C CA . TYR A 1 92 ? 7.566 2.121 -18.189 1.00 88.69 92 TYR A CA 1
ATOM 714 C C . TYR A 1 92 ? 7.778 3.635 -18.246 1.00 88.69 92 TYR A C 1
ATOM 716 O O . TYR A 1 92 ? 8.725 4.163 -17.663 1.00 88.69 92 TYR A O 1
ATOM 724 N N . LEU A 1 93 ? 6.902 4.334 -18.968 1.00 86.19 93 LEU A N 1
ATOM 725 C CA . LEU A 1 93 ? 6.948 5.786 -19.125 1.00 86.19 93 LEU A CA 1
ATOM 726 C C . LEU A 1 93 ? 5.764 6.414 -18.396 1.00 86.19 93 LEU A C 1
ATOM 728 O O . LEU A 1 93 ? 4.609 6.107 -18.687 1.00 86.19 93 LEU A O 1
ATOM 732 N N . ARG A 1 94 ? 6.054 7.330 -17.472 1.00 80.75 94 ARG A N 1
ATOM 733 C CA . ARG A 1 94 ? 5.045 8.057 -16.699 1.00 80.75 94 ARG A CA 1
ATOM 734 C C . ARG A 1 94 ? 5.410 9.533 -16.635 1.00 80.75 94 ARG A C 1
ATOM 736 O O . ARG A 1 94 ? 6.558 9.882 -16.379 1.00 80.75 94 ARG A O 1
ATOM 743 N N . ALA A 1 95 ? 4.424 10.394 -16.859 1.00 82.06 95 ALA A N 1
ATOM 744 C CA . ALA A 1 95 ? 4.574 11.840 -16.784 1.00 82.06 95 ALA A CA 1
ATOM 745 C C . ALA A 1 95 ? 3.357 12.460 -16.092 1.00 82.06 95 ALA A C 1
ATOM 747 O O . ALA A 1 95 ? 2.240 11.953 -16.203 1.00 82.06 95 ALA A O 1
ATOM 748 N N . ASN A 1 96 ? 3.575 13.570 -15.389 1.00 81.69 96 ASN A N 1
ATOM 749 C CA . ASN A 1 96 ? 2.492 14.330 -14.776 1.00 81.69 96 ASN A CA 1
ATOM 750 C C . ASN A 1 96 ? 1.815 15.211 -15.831 1.00 81.69 96 ASN A C 1
ATOM 752 O O . ASN A 1 96 ? 2.476 16.009 -16.493 1.00 81.69 96 ASN A O 1
ATOM 756 N N . ALA A 1 97 ? 0.494 15.093 -15.957 1.00 81.94 97 ALA A N 1
ATOM 757 C CA . ALA A 1 97 ? -0.313 15.980 -16.787 1.00 81.94 97 ALA A CA 1
ATOM 758 C C . ALA A 1 97 ? -0.920 17.091 -15.919 1.00 81.94 97 ALA A C 1
ATOM 760 O O . ALA A 1 97 ? -1.565 16.815 -14.908 1.00 81.94 97 ALA A O 1
ATOM 761 N N . SER A 1 98 ? -0.728 18.353 -16.310 1.00 82.56 98 SER A N 1
ATOM 762 C CA . SER A 1 98 ? -1.415 19.485 -15.683 1.00 82.56 98 SER A CA 1
ATOM 763 C C . SER A 1 98 ? -2.708 19.763 -16.440 1.00 82.56 98 SER A C 1
ATOM 765 O O . SER A 1 98 ? -2.674 20.101 -17.622 1.00 82.56 98 SER A O 1
ATOM 767 N N . VAL A 1 99 ? -3.843 19.628 -15.759 1.00 84.19 99 VAL A N 1
ATOM 768 C CA . VAL A 1 99 ? -5.142 20.071 -16.270 1.00 84.19 99 VAL A CA 1
ATOM 769 C C . VAL A 1 99 ? -5.464 21.399 -15.599 1.00 84.19 99 VAL A C 1
ATOM 771 O O . VAL A 1 99 ? -5.541 21.477 -14.374 1.00 84.19 99 VAL A O 1
ATOM 774 N N . ARG A 1 100 ? -5.612 22.458 -16.398 1.00 78.38 100 ARG A N 1
ATOM 775 C CA . ARG A 1 100 ? -6.162 23.733 -15.934 1.00 78.38 100 ARG A CA 1
ATOM 776 C C . ARG A 1 100 ? -7.675 23.689 -16.130 1.00 78.38 100 ARG A C 1
ATOM 778 O O . ARG A 1 100 ? -8.124 23.656 -17.272 1.00 78.38 100 ARG A O 1
ATOM 785 N N . THR A 1 101 ? -8.414 23.641 -15.028 1.00 68.06 101 THR A N 1
ATOM 786 C CA . THR A 1 101 ? -9.858 23.935 -14.979 1.00 68.06 101 THR A CA 1
ATOM 787 C C . THR A 1 101 ? -10.102 25.422 -14.830 1.00 68.06 101 THR A C 1
ATOM 789 O O . THR A 1 101 ? -9.310 26.063 -14.100 1.00 68.06 101 THR A O 1
#

Secondary structure (DSSP, 8-state):
-HHHHHHHHTSSHHHHHHHHHHHHHHHHHHHHHHHHHHHHHHHHHHHHHT-SS-------TT---TTS-PPPP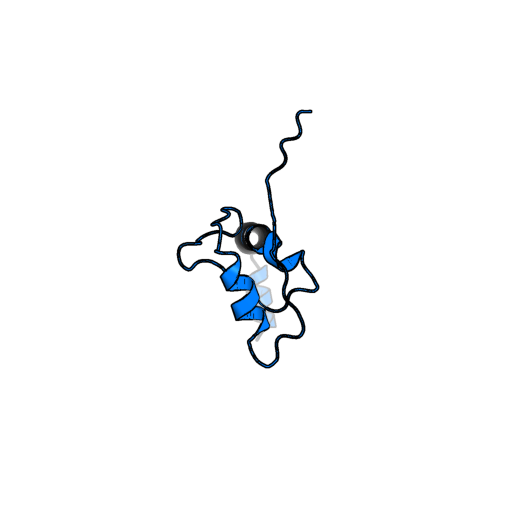HHHHHHHHTSTT----------PPPP--

Sequence (101 aa):
MIWIAIRMLTGDRTKFYGLLFGIAFSTLLITQQLTIFVNLVERGASSVYNVAEAEVWVMDPVSRTADVSYSMPSTALDKVRSVDGVEWAVPYLRANASVRT

Foldseek 3Di:
DVVVVVCVLPVDVVNNVVVVCVVVVVVVVVVVVVVVVVVVVCVQCVLVVVDPPDPDDDDDPVDDGPQDDDDDDPVVLVVQVPDPPDPHDDDDDDDDDDDDD

Radius of gyration: 26.45 Å; chains: 1; bounding box: 46×41×63 Å

pLDDT: mean 91.09, std 5.88, range [68.06, 98.38]